Protein AF-A0A352F294-F1 (afdb_monomer_lite)

Foldseek 3Di:
DKWKWKDFQLDIDTDDDDDDPDDADAADDQPDQQFPAAKKKFFAFPVRRTPGMDGDHCPNDQKDWDADPPPVPRTDIDGRRGDIDMDMDDDDDDPRGWKMWMWHQDQDPDPDPPPDPPPPSRPDRPRPGGIDTSDMGTDDD

Radius of gyration: 18.01 Å; chains: 1; bounding box: 47×32×40 Å

Sequence (141 aa):
MRLTFSYQGDQVKLVSQEPVAMTVPPSDPLQDYKEQKGFWAELKSDQDKTLFRRVLHNPTRNDAEVFSDDPDQSISRAPAPRRKGVFVVVVPRTERGREVTLSRSTAKPDIEAAGAPRGMAAMRSLATGPATEIARFKLKK

Structure (mmCIF, N/CA/C/O backbone):
data_AF-A0A352F294-F1
#
_entry.id   AF-A0A352F294-F1
#
loop_
_atom_site.group_PDB
_atom_site.id
_atom_site.type_symbol
_atom_site.label_atom_id
_atom_site.label_alt_id
_atom_site.label_comp_id
_atom_site.label_asym_id
_atom_site.label_entity_id
_atom_site.label_seq_id
_atom_site.pdbx_PDB_ins_code
_atom_site.Cartn_x
_atom_site.Cartn_y
_atom_site.Cartn_z
_atom_site.occupancy
_atom_site.B_iso_or_equiv
_atom_site.auth_seq_id
_atom_site.auth_comp_id
_atom_site.auth_asym_id
_atom_site.auth_atom_id
_atom_site.pdbx_PDB_model_num
ATOM 1 N N . MET A 1 1 ? -8.319 -8.815 6.598 1.00 94.81 1 MET A N 1
ATOM 2 C CA . MET A 1 1 ? -8.957 -8.566 5.289 1.00 94.81 1 MET A CA 1
ATOM 3 C C . MET A 1 1 ? -7.891 -8.709 4.219 1.00 94.81 1 MET A C 1
ATOM 5 O O . MET A 1 1 ? -6.867 -8.043 4.319 1.00 94.81 1 MET A O 1
ATOM 9 N N . ARG A 1 2 ? -8.104 -9.594 3.247 1.00 96.88 2 ARG A N 1
ATOM 10 C CA . ARG A 1 2 ? -7.253 -9.775 2.070 1.00 96.88 2 ARG A CA 1
ATOM 11 C C . ARG A 1 2 ? -7.773 -8.881 0.948 1.00 96.88 2 ARG A C 1
ATOM 13 O O . ARG A 1 2 ? -8.944 -8.967 0.594 1.00 96.88 2 ARG A O 1
ATOM 20 N N . LEU A 1 3 ? -6.914 -8.019 0.423 1.00 97.69 3 LEU A N 1
ATOM 21 C CA . LEU A 1 3 ? -7.223 -7.076 -0.645 1.00 97.69 3 LEU A CA 1
ATOM 22 C C . LEU A 1 3 ? -6.421 -7.459 -1.880 1.00 97.69 3 LEU A C 1
ATOM 24 O O . LEU A 1 3 ? -5.191 -7.480 -1.824 1.00 97.69 3 LEU A O 1
ATOM 28 N N . THR A 1 4 ? -7.111 -7.754 -2.975 1.00 98.19 4 THR A N 1
ATOM 29 C CA . THR A 1 4 ? -6.470 -8.080 -4.252 1.00 98.19 4 THR A CA 1
ATOM 30 C C . THR A 1 4 ? -6.571 -6.880 -5.169 1.00 98.19 4 THR A C 1
ATOM 32 O O . THR A 1 4 ? -7.670 -6.409 -5.464 1.00 98.19 4 THR A O 1
ATOM 35 N N . PHE A 1 5 ? -5.427 -6.407 -5.645 1.00 97.94 5 PHE A N 1
ATOM 36 C CA . PHE A 1 5 ? -5.332 -5.297 -6.576 1.00 97.94 5 PHE A CA 1
ATOM 37 C C . PHE A 1 5 ? -4.885 -5.808 -7.937 1.00 97.94 5 PHE A C 1
ATOM 39 O O . PHE A 1 5 ? -3.973 -6.626 -8.014 1.00 97.94 5 PHE A O 1
ATOM 46 N N . SER A 1 6 ? -5.493 -5.299 -9.003 1.00 96.69 6 SER A N 1
ATOM 47 C CA . SER A 1 6 ? -4.968 -5.426 -10.363 1.00 96.69 6 SER A CA 1
ATOM 48 C C . SER A 1 6 ? -4.317 -4.115 -10.774 1.00 96.69 6 SER A C 1
ATOM 50 O O . SER A 1 6 ? -4.847 -3.052 -10.442 1.00 96.69 6 SER A O 1
ATOM 52 N N . TYR A 1 7 ? -3.242 -4.175 -11.550 1.00 92.69 7 TYR A N 1
ATOM 53 C CA . TYR A 1 7 ? -2.640 -2.985 -12.139 1.00 92.69 7 TYR A CA 1
ATOM 54 C C . TYR A 1 7 ? -2.383 -3.150 -13.634 1.00 92.69 7 TYR A C 1
ATOM 56 O O . TYR A 1 7 ? -2.212 -4.266 -14.127 1.00 92.69 7 TYR A O 1
ATOM 64 N N . GLN A 1 8 ? -2.349 -2.020 -14.335 1.00 89.62 8 GLN A N 1
ATOM 65 C CA . GLN A 1 8 ? -1.878 -1.892 -15.710 1.00 89.62 8 GLN A CA 1
ATOM 66 C C . GLN A 1 8 ? -1.104 -0.575 -15.829 1.00 89.62 8 GLN A C 1
ATOM 68 O O . GLN A 1 8 ? -1.697 0.504 -15.773 1.00 89.62 8 GLN A O 1
ATOM 73 N N . GLY A 1 9 ? 0.221 -0.668 -15.959 1.00 84.75 9 GLY A N 1
ATOM 74 C CA . GLY A 1 9 ? 1.102 0.490 -15.798 1.00 84.75 9 GLY A CA 1
ATOM 75 C C . GLY A 1 9 ? 0.880 1.152 -14.434 1.00 84.75 9 GLY A C 1
ATOM 76 O O . GLY A 1 9 ? 0.997 0.501 -13.397 1.00 84.75 9 GLY A O 1
ATOM 77 N N . ASP A 1 10 ? 0.501 2.430 -14.439 1.00 83.19 10 ASP A N 1
ATOM 78 C CA . ASP A 1 10 ? 0.270 3.214 -13.217 1.00 83.19 10 ASP A CA 1
ATOM 79 C C . ASP A 1 10 ? -1.171 3.160 -12.696 1.00 83.19 10 ASP A C 1
ATOM 81 O O . ASP A 1 10 ? -1.452 3.626 -11.593 1.00 83.19 10 ASP A O 1
ATOM 85 N N . GLN A 1 11 ? -2.094 2.570 -13.458 1.00 89.25 11 GLN A N 1
ATOM 86 C CA . GLN A 1 11 ? -3.475 2.421 -13.017 1.00 89.25 11 GLN A CA 1
ATOM 87 C C . GLN A 1 11 ? -3.604 1.214 -12.095 1.00 89.25 11 GLN A C 1
ATOM 89 O O . GLN A 1 11 ? -3.263 0.096 -12.485 1.00 89.25 11 GLN A O 1
ATOM 94 N N . VAL A 1 12 ? -4.160 1.424 -10.901 1.00 93.94 12 VAL A N 1
ATOM 95 C CA . VAL A 1 12 ? -4.440 0.364 -9.925 1.00 93.94 12 VAL A CA 1
ATOM 96 C C . VAL A 1 12 ? -5.935 0.312 -9.632 1.00 93.94 12 VAL A C 1
ATOM 98 O O . VAL A 1 12 ? -6.590 1.340 -9.476 1.00 93.94 12 VAL A O 1
ATOM 101 N N . LYS A 1 13 ? -6.482 -0.900 -9.534 1.00 97.06 13 LYS A N 1
ATOM 102 C CA . LYS A 1 13 ? -7.876 -1.161 -9.159 1.00 97.06 13 LYS A CA 1
ATOM 103 C C . LYS A 1 13 ? -7.926 -2.185 -8.034 1.00 97.06 13 LYS A C 1
ATOM 105 O O . LYS A 1 13 ? -7.199 -3.175 -8.077 1.00 97.06 13 LYS A O 1
ATOM 110 N N . LEU A 1 14 ? -8.812 -1.981 -7.063 1.00 98.06 14 LEU A N 1
ATOM 111 C CA . LEU A 1 14 ? -9.150 -2.983 -6.052 1.00 98.06 14 LEU A CA 1
ATOM 112 C C . LEU A 1 14 ? -10.199 -3.941 -6.628 1.00 98.06 14 LEU A C 1
ATOM 114 O O . LEU A 1 14 ? -11.334 -3.536 -6.868 1.00 98.06 14 LEU A O 1
ATOM 118 N N . VAL A 1 15 ? -9.816 -5.196 -6.861 1.00 98.12 15 VAL A N 1
ATOM 119 C CA . VAL A 1 15 ? -10.665 -6.197 -7.532 1.00 98.12 15 VAL A CA 1
ATOM 120 C C . VAL A 1 15 ? -11.299 -7.202 -6.573 1.00 98.12 15 VAL A C 1
ATOM 122 O O . VAL A 1 15 ? -12.339 -7.761 -6.900 1.00 98.12 15 VAL A O 1
ATOM 125 N N . SER A 1 16 ? -10.729 -7.408 -5.380 1.00 98.12 16 SER A N 1
ATOM 126 C CA . SER A 1 16 ? -11.342 -8.258 -4.350 1.00 98.12 16 SER A CA 1
ATOM 127 C C . SER A 1 16 ? -11.085 -7.749 -2.933 1.00 98.12 16 SER A C 1
ATOM 129 O O . SER A 1 16 ? -10.026 -7.185 -2.650 1.00 98.12 16 SER A O 1
ATOM 131 N N . GLN A 1 17 ? -12.060 -7.972 -2.047 1.00 97.94 17 GLN A N 1
ATOM 132 C CA . GLN A 1 17 ? -11.975 -7.739 -0.606 1.00 97.94 17 GLN A CA 1
A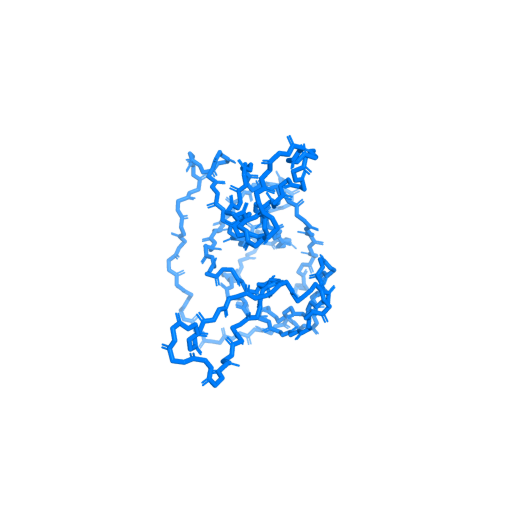TOM 133 C C . GLN A 1 17 ? -12.556 -8.948 0.123 1.00 97.94 17 GLN A C 1
ATOM 135 O O . GLN A 1 17 ? -13.759 -9.194 0.051 1.00 97.94 17 GLN A O 1
ATOM 140 N N . GLU A 1 18 ? -11.711 -9.696 0.823 1.00 96.44 18 GLU A N 1
ATOM 141 C CA . GLU A 1 18 ? -12.095 -10.979 1.405 1.00 96.44 18 GLU A CA 1
ATOM 142 C C . GLU A 1 18 ? -11.717 -11.065 2.888 1.00 96.44 18 GLU A C 1
ATOM 144 O O . GLU A 1 18 ? -10.544 -10.898 3.257 1.00 96.44 18 GLU A O 1
ATOM 149 N N . PRO A 1 19 ? -12.685 -11.328 3.782 1.00 94.38 19 PRO A N 1
ATOM 150 C CA . PRO A 1 19 ? -12.381 -11.711 5.150 1.00 94.38 19 PRO A CA 1
ATOM 151 C C . PRO A 1 19 ? -11.563 -13.004 5.146 1.00 94.38 19 PRO A C 1
ATOM 153 O O . PRO A 1 19 ? -11.902 -13.961 4.462 1.00 94.38 19 PRO A O 1
ATOM 156 N N . VAL A 1 20 ? -10.482 -13.031 5.919 1.00 93.75 20 VAL A N 1
ATOM 157 C CA . VAL A 1 20 ? -9.614 -14.203 6.063 1.00 93.75 20 VAL A CA 1
ATOM 158 C C . VAL A 1 20 ? -9.328 -14.408 7.543 1.00 93.75 20 VAL A C 1
ATOM 160 O O . VAL A 1 20 ? -9.034 -13.439 8.249 1.00 93.75 20 VAL A O 1
ATOM 163 N N . ALA A 1 21 ? -9.444 -15.649 8.013 1.00 92.81 21 ALA A N 1
ATOM 164 C CA . ALA A 1 21 ? -9.136 -16.030 9.386 1.00 92.81 21 ALA A CA 1
ATOM 165 C C . ALA A 1 21 ? -7.624 -16.247 9.521 1.00 92.81 21 ALA A C 1
ATOM 167 O O . ALA A 1 21 ? -7.120 -17.354 9.367 1.00 92.81 21 ALA A O 1
ATOM 168 N N . MET A 1 22 ? -6.890 -15.158 9.736 1.00 89.38 22 MET A N 1
ATOM 169 C CA . MET A 1 22 ? -5.446 -15.198 9.945 1.00 89.38 22 MET A CA 1
ATOM 170 C C . MET A 1 22 ? -4.987 -14.044 10.830 1.00 89.38 22 MET A C 1
ATOM 172 O O . MET A 1 22 ? -5.586 -12.964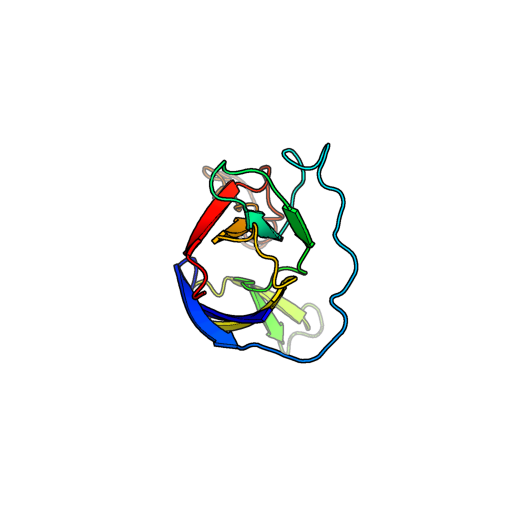 10.821 1.00 89.38 22 MET A O 1
ATOM 176 N N . THR A 1 23 ? -3.873 -14.245 11.526 1.00 88.44 23 THR A N 1
ATOM 177 C CA . THR A 1 23 ? -3.139 -13.155 12.169 1.00 88.44 23 THR A CA 1
ATOM 178 C C . THR A 1 23 ? -2.469 -12.311 11.091 1.00 88.44 23 THR A C 1
ATOM 18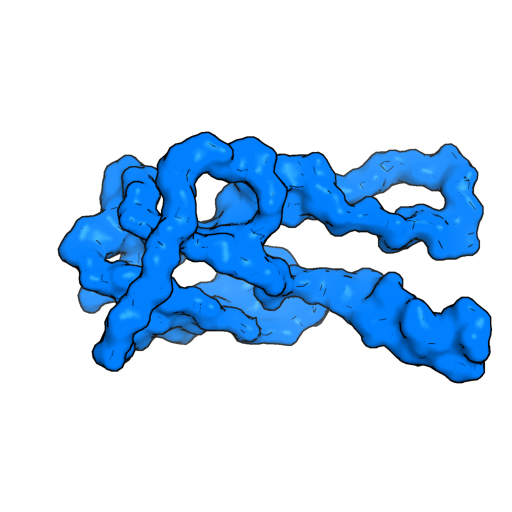0 O O . THR A 1 23 ? -1.753 -12.832 10.234 1.00 88.44 23 THR A O 1
ATOM 183 N N . VAL A 1 24 ? -2.721 -11.003 11.101 1.00 90.56 24 VAL A N 1
ATOM 184 C CA . VAL A 1 24 ? -2.055 -10.093 10.164 1.00 90.56 24 VAL A CA 1
ATOM 185 C C . VAL A 1 24 ? -0.599 -9.879 10.582 1.00 90.56 24 VAL A C 1
ATOM 187 O O . VAL A 1 24 ? -0.314 -9.867 11.781 1.00 90.56 24 VAL A O 1
ATOM 190 N N . PRO A 1 25 ? 0.329 -9.683 9.628 1.00 88.38 25 PRO A N 1
ATOM 191 C CA . PRO A 1 25 ? 1.680 -9.258 9.966 1.00 88.38 25 PRO A CA 1
ATOM 192 C C . PRO A 1 25 ? 1.670 -7.965 10.799 1.00 88.38 25 PRO A C 1
ATOM 194 O O . PRO A 1 25 ? 0.745 -7.160 10.639 1.00 88.38 25 PRO A O 1
ATOM 197 N N . PRO A 1 26 ? 2.694 -7.724 11.638 1.00 93.94 26 PRO A N 1
ATOM 198 C CA . PRO A 1 26 ? 2.849 -6.453 12.333 1.00 93.94 26 PRO A CA 1
ATOM 199 C C . PRO A 1 26 ? 2.831 -5.265 11.367 1.00 93.94 26 PRO A C 1
ATOM 201 O O . PRO A 1 26 ? 3.269 -5.374 10.216 1.00 93.94 26 PRO A O 1
ATOM 204 N N . SER A 1 27 ? 2.322 -4.134 11.854 1.00 97.56 27 SER A N 1
ATOM 205 C CA . SER A 1 27 ? 2.394 -2.869 11.126 1.00 97.56 27 SER A CA 1
ATOM 206 C C . SER A 1 27 ? 3.836 -2.385 11.056 1.00 97.56 27 SER A C 1
ATOM 208 O O . SER A 1 27 ? 4.566 -2.462 12.042 1.00 97.56 27 SER A O 1
ATOM 210 N N . ASP A 1 28 ? 4.196 -1.784 9.929 1.00 97.19 28 ASP A N 1
ATOM 211 C CA . ASP A 1 28 ? 5.360 -0.907 9.842 1.00 97.19 28 ASP A CA 1
ATOM 212 C C . ASP A 1 28 ? 5.124 0.392 10.650 1.00 97.19 28 ASP A C 1
ATOM 214 O O . ASP A 1 28 ? 3.967 0.704 10.974 1.00 97.19 28 ASP A O 1
ATOM 218 N N . PRO A 1 29 ? 6.182 1.167 10.976 1.00 96.62 29 PRO A N 1
ATOM 219 C CA . PRO A 1 29 ? 6.072 2.384 11.785 1.00 96.62 29 PRO A CA 1
ATOM 220 C C . PRO A 1 29 ? 5.048 3.390 11.250 1.00 96.62 29 PRO A C 1
ATOM 222 O O . PRO A 1 29 ? 4.943 3.607 10.048 1.00 96.62 29 PRO A O 1
ATOM 225 N N . LEU A 1 30 ? 4.306 4.057 12.132 1.00 96.75 30 LEU A N 1
ATOM 226 C CA . LEU A 1 30 ? 3.261 5.017 11.735 1.00 96.75 30 LEU A CA 1
ATOM 227 C C . LEU A 1 30 ? 3.714 6.482 11.810 1.00 96.75 30 LEU A C 1
ATOM 229 O O . LEU A 1 30 ? 2.895 7.388 11.666 1.00 96.75 30 LEU A O 1
ATOM 233 N N . GLN A 1 31 ? 5.001 6.722 12.050 1.00 93.56 31 GLN A N 1
ATOM 234 C CA . GLN A 1 31 ? 5.613 8.047 12.150 1.00 93.56 31 GLN A CA 1
ATOM 235 C C . GLN A 1 31 ? 6.924 8.071 11.352 1.00 93.56 31 GLN A C 1
ATOM 237 O O . GLN A 1 31 ? 7.453 7.015 10.998 1.00 93.56 31 GLN A O 1
ATOM 242 N N . ASP A 1 32 ? 7.384 9.273 11.003 1.00 91.75 32 ASP A N 1
ATOM 243 C CA . ASP A 1 32 ? 8.692 9.533 10.378 1.00 91.75 32 ASP A CA 1
ATOM 244 C C . ASP A 1 32 ? 8.966 8.793 9.052 1.00 91.75 32 ASP A C 1
ATOM 246 O O . ASP A 1 32 ? 10.105 8.484 8.701 1.00 91.75 32 ASP A O 1
ATOM 250 N N . TYR A 1 33 ? 7.909 8.513 8.278 1.00 91.44 33 TYR A N 1
ATOM 251 C CA . TYR A 1 33 ? 8.014 7.798 6.997 1.00 91.44 33 TYR A CA 1
ATOM 252 C C . TYR A 1 33 ? 7.561 8.582 5.768 1.00 91.44 33 TYR A C 1
ATOM 254 O O . TYR A 1 33 ? 7.702 8.086 4.655 1.00 91.44 33 TYR A O 1
ATOM 262 N N . LYS A 1 34 ? 7.013 9.788 5.936 1.00 87.75 34 LYS A N 1
ATOM 263 C CA . LYS A 1 34 ? 6.451 10.562 4.816 1.00 87.75 34 LYS A CA 1
ATOM 264 C C . LYS A 1 34 ? 7.501 10.931 3.764 1.00 87.75 34 LYS A C 1
ATOM 266 O O . LYS A 1 34 ? 7.203 10.907 2.578 1.00 87.75 34 LYS A O 1
ATOM 271 N N . GLU A 1 35 ? 8.739 11.153 4.199 1.00 90.25 35 GLU A N 1
ATOM 272 C CA . GLU A 1 35 ? 9.879 11.433 3.316 1.00 90.25 35 GLU A CA 1
ATOM 273 C C . GLU A 1 35 ? 10.549 10.160 2.768 1.00 90.25 35 GLU A C 1
ATOM 275 O O . GLU A 1 35 ? 11.508 10.230 1.997 1.00 90.25 35 GLU A O 1
ATOM 280 N N . GLN A 1 36 ? 10.075 8.970 3.162 1.00 91.38 36 GLN A N 1
ATOM 281 C CA . GLN A 1 36 ? 10.668 7.716 2.715 1.00 91.38 36 GLN A CA 1
ATOM 282 C C . GLN A 1 36 ? 10.299 7.408 1.267 1.00 91.38 36 GLN A C 1
ATOM 284 O O . GLN A 1 36 ? 9.253 7.788 0.733 1.00 91.38 36 GLN A O 1
ATOM 289 N N . LYS A 1 37 ? 11.191 6.650 0.637 1.00 91.19 37 LYS A N 1
ATOM 290 C CA . LYS A 1 37 ? 11.008 6.133 -0.710 1.00 91.19 37 LYS A CA 1
ATOM 291 C C . LYS A 1 37 ? 10.502 4.702 -0.657 1.00 91.19 37 LYS A C 1
ATOM 293 O O . LYS A 1 37 ? 10.939 3.924 0.187 1.00 91.19 37 LYS A O 1
ATOM 298 N N . GLY A 1 38 ? 9.633 4.331 -1.589 1.00 91.00 38 GLY A N 1
ATOM 299 C CA . GLY A 1 38 ? 9.204 2.945 -1.744 1.00 91.00 38 GLY A CA 1
ATOM 300 C C . GLY A 1 38 ? 7.757 2.805 -2.175 1.00 91.00 38 GLY A C 1
ATOM 301 O O . GLY A 1 38 ? 7.211 3.673 -2.849 1.00 91.00 38 GLY A O 1
ATOM 302 N N . PHE A 1 39 ? 7.161 1.677 -1.802 1.00 93.31 39 PHE A N 1
ATOM 303 C CA . PHE A 1 39 ? 5.751 1.384 -2.007 1.00 93.31 39 PHE A CA 1
ATOM 304 C C . PHE A 1 39 ? 5.161 0.904 -0.686 1.00 93.31 39 PHE A C 1
ATOM 306 O O . PHE A 1 39 ? 5.744 0.039 -0.028 1.00 93.31 39 PHE A O 1
ATOM 313 N N . TRP A 1 40 ? 3.999 1.419 -0.305 1.00 96.50 40 TRP A N 1
ATOM 314 C CA . TRP A 1 40 ? 3.279 0.915 0.859 1.00 96.50 40 TRP A CA 1
ATOM 315 C C . TRP A 1 40 ? 1.770 1.051 0.709 1.00 96.50 40 TRP A C 1
ATOM 317 O O . TRP A 1 40 ? 1.266 1.849 -0.080 1.00 96.50 40 TRP A O 1
ATOM 327 N N . ALA A 1 41 ? 1.065 0.251 1.500 1.00 97.44 41 ALA A N 1
ATOM 328 C CA . ALA A 1 41 ? -0.363 0.370 1.721 1.00 97.44 41 ALA A CA 1
ATOM 329 C C . ALA A 1 41 ? -0.630 0.869 3.144 1.00 97.44 41 ALA A C 1
ATOM 331 O O . ALA A 1 41 ? 0.056 0.457 4.083 1.00 97.44 41 ALA A O 1
ATOM 332 N N . GLU A 1 42 ? -1.646 1.707 3.320 1.00 98.19 42 GLU A N 1
ATOM 333 C CA . GLU A 1 42 ? -2.087 2.162 4.639 1.00 98.19 42 GLU A CA 1
ATOM 334 C C . GLU A 1 42 ? -3.573 1.889 4.830 1.00 98.19 42 GLU A C 1
ATOM 336 O O . GLU A 1 42 ? -4.368 2.147 3.935 1.00 98.19 42 GLU A O 1
ATOM 341 N N . LEU A 1 43 ? -3.959 1.414 6.013 1.00 98.25 43 LEU A N 1
ATOM 342 C CA . LEU A 1 43 ? -5.351 1.406 6.452 1.00 98.25 43 LEU A CA 1
ATOM 343 C C . LEU A 1 43 ? -5.649 2.735 7.144 1.00 98.25 43 LEU A C 1
ATOM 345 O O . LEU A 1 43 ? -5.029 3.048 8.164 1.00 98.25 43 LEU A O 1
ATOM 349 N N . LYS A 1 44 ? -6.619 3.482 6.627 1.00 98.19 44 LYS A N 1
ATOM 350 C CA . LYS A 1 44 ? -7.060 4.770 7.167 1.00 98.19 44 LYS A CA 1
ATOM 351 C C . LYS A 1 44 ? -8.390 4.638 7.906 1.00 98.19 44 LYS A C 1
ATOM 353 O O . LYS A 1 44 ? -9.240 3.808 7.551 1.00 98.19 44 LYS A O 1
ATOM 358 N N . SER A 1 45 ? -8.570 5.464 8.934 1.00 97.25 45 SER A N 1
ATOM 359 C CA . SER A 1 45 ? -9.888 5.737 9.510 1.00 97.25 45 SER A CA 1
ATOM 360 C C . SER A 1 45 ? -10.684 6.730 8.653 1.00 97.25 45 SER A C 1
ATOM 362 O O . SER A 1 45 ? -10.202 7.222 7.638 1.00 97.25 45 SER A O 1
ATOM 364 N N . ASP A 1 46 ? -11.908 7.034 9.076 1.00 94.25 46 ASP A N 1
ATOM 365 C CA . ASP A 1 46 ? -12.745 8.117 8.533 1.00 94.25 46 ASP A CA 1
ATOM 366 C C . ASP A 1 46 ? -12.137 9.520 8.701 1.00 94.25 46 ASP A C 1
ATOM 368 O O . ASP A 1 46 ? -12.428 10.413 7.915 1.00 94.25 46 ASP A O 1
ATOM 372 N N . GLN A 1 47 ? -11.275 9.704 9.697 1.00 95.50 47 GLN A N 1
ATOM 373 C CA . GLN A 1 47 ? -10.539 10.945 9.970 1.00 95.50 47 GLN A CA 1
ATOM 374 C C . GLN A 1 47 ? -9.160 10.996 9.280 1.00 95.50 47 GLN A C 1
ATOM 376 O O . GLN A 1 47 ? -8.282 11.733 9.719 1.00 95.50 47 GLN A O 1
ATOM 381 N N . ASP A 1 48 ? -8.927 10.153 8.269 1.00 94.94 48 ASP A N 1
ATOM 382 C CA . ASP A 1 48 ? -7.645 9.995 7.556 1.00 94.94 48 ASP A CA 1
ATOM 383 C C . ASP A 1 48 ? -6.440 9.624 8.454 1.00 94.94 48 ASP A C 1
ATOM 385 O O . ASP A 1 48 ? -5.272 9.721 8.071 1.00 94.94 48 ASP A O 1
ATOM 389 N N . LYS A 1 49 ? -6.702 9.115 9.665 1.00 96.62 49 LYS A N 1
ATOM 390 C CA . LYS A 1 49 ? -5.658 8.619 10.566 1.00 96.62 49 LYS A CA 1
ATOM 391 C C . LYS A 1 49 ? -5.161 7.256 10.089 1.00 96.62 49 LYS A C 1
ATOM 393 O O . LYS A 1 49 ? -5.955 6.325 9.954 1.00 96.62 49 LYS A O 1
ATOM 398 N N . THR A 1 50 ? -3.847 7.100 9.917 1.00 97.69 50 THR A N 1
ATOM 399 C CA . THR A 1 50 ? -3.240 5.787 9.646 1.00 97.69 50 THR A CA 1
ATOM 400 C C . THR A 1 50 ? -3.367 4.879 10.871 1.00 97.69 50 THR A C 1
ATOM 402 O O . THR A 1 50 ? -2.874 5.193 11.953 1.00 97.69 50 THR A O 1
ATOM 405 N N . LEU A 1 51 ? -4.041 3.743 10.695 1.00 97.31 51 LEU A N 1
ATOM 406 C CA . LEU A 1 51 ? -4.232 2.701 11.709 1.00 97.31 51 LEU A CA 1
ATOM 407 C C . LEU A 1 51 ? -3.261 1.529 11.531 1.00 97.31 51 LEU A C 1
ATOM 409 O O . LEU A 1 51 ? -2.992 0.803 12.483 1.00 97.31 51 LEU A O 1
ATOM 413 N N . PHE A 1 52 ? -2.787 1.317 10.304 1.00 97.75 52 PHE A N 1
ATOM 414 C CA . PHE A 1 52 ? -1.869 0.247 9.929 1.00 97.75 52 PHE A CA 1
ATOM 415 C C . PHE A 1 52 ? -1.123 0.650 8.658 1.00 97.75 52 PHE A C 1
ATOM 417 O O . PHE A 1 52 ? -1.720 1.264 7.772 1.00 97.75 52 PHE A O 1
ATOM 424 N N . ARG A 1 53 ? 0.148 0.269 8.549 1.00 97.81 53 ARG A N 1
ATOM 425 C CA . ARG A 1 53 ? 0.989 0.475 7.368 1.00 97.81 53 ARG A CA 1
ATOM 426 C C . ARG A 1 53 ? 1.691 -0.828 7.011 1.00 97.81 53 ARG A C 1
ATOM 428 O O . ARG A 1 53 ? 2.161 -1.540 7.896 1.00 97.81 53 ARG A O 1
ATOM 435 N N . ARG A 1 54 ? 1.784 -1.110 5.711 1.00 97.00 54 ARG A N 1
ATOM 436 C CA . ARG A 1 54 ? 2.548 -2.233 5.167 1.00 97.00 54 ARG A CA 1
ATOM 437 C C . ARG A 1 54 ? 3.419 -1.793 4.001 1.00 97.00 54 ARG A C 1
ATOM 439 O O . ARG A 1 54 ? 2.894 -1.437 2.948 1.00 97.00 54 ARG A O 1
ATOM 446 N N . VAL A 1 55 ? 4.733 -1.861 4.168 1.00 96.38 55 VAL A N 1
ATOM 447 C CA . VAL A 1 55 ? 5.723 -1.692 3.102 1.00 96.38 55 VAL A CA 1
ATOM 448 C C . VAL A 1 55 ? 5.706 -2.923 2.194 1.00 96.38 55 VAL A C 1
ATOM 450 O O . VAL A 1 55 ? 5.578 -4.060 2.651 1.00 96.38 55 VAL A O 1
ATOM 453 N N . LEU A 1 56 ? 5.790 -2.692 0.884 1.00 92.94 56 LEU A N 1
ATOM 454 C CA . LEU A 1 56 ? 5.739 -3.725 -0.148 1.00 92.94 56 LEU A CA 1
ATOM 455 C C . LEU A 1 56 ? 6.949 -3.588 -1.075 1.00 92.94 56 LEU A C 1
ATOM 457 O O . LEU A 1 56 ? 7.331 -2.486 -1.474 1.00 92.94 56 LEU A O 1
ATOM 461 N N . HIS A 1 57 ? 7.526 -4.719 -1.472 1.00 84.81 57 HIS A N 1
ATOM 462 C CA . HIS A 1 57 ? 8.658 -4.757 -2.397 1.00 84.81 57 HIS A CA 1
ATOM 463 C C . HIS A 1 57 ? 8.188 -4.541 -3.847 1.00 84.81 57 HIS A C 1
ATOM 465 O O . HIS A 1 57 ? 8.044 -5.489 -4.609 1.00 84.81 57 HIS A O 1
ATOM 471 N N . ASN A 1 58 ? 7.915 -3.277 -4.196 1.00 75.62 58 ASN A N 1
ATOM 472 C CA . ASN A 1 58 ? 7.564 -2.764 -5.531 1.00 75.62 58 ASN A CA 1
ATOM 473 C C . ASN A 1 58 ? 6.651 -3.687 -6.380 1.00 75.62 58 ASN A C 1
ATOM 475 O O . ASN A 1 58 ? 7.087 -4.230 -7.399 1.00 75.62 58 ASN A O 1
ATOM 479 N N . PRO A 1 59 ? 5.371 -3.852 -5.998 1.00 80.94 59 PRO A N 1
ATOM 480 C CA . PRO A 1 59 ? 4.459 -4.802 -6.641 1.00 80.94 59 PRO A CA 1
ATOM 481 C C . PRO A 1 59 ? 4.055 -4.426 -8.080 1.00 80.94 59 PRO A C 1
ATOM 483 O O . PRO A 1 59 ? 3.531 -5.266 -8.808 1.00 80.94 59 PRO A O 1
ATOM 486 N N . THR A 1 60 ? 4.297 -3.181 -8.501 1.00 80.50 60 THR A N 1
ATOM 487 C CA . THR A 1 60 ? 3.941 -2.643 -9.826 1.00 80.50 60 THR A CA 1
ATOM 488 C C . THR A 1 60 ? 5.195 -2.291 -10.634 1.00 80.50 60 THR A C 1
ATOM 490 O O . THR A 1 60 ? 5.307 -1.188 -11.169 1.00 80.50 60 THR A O 1
ATOM 493 N N . ARG A 1 61 ? 6.212 -3.159 -10.624 1.00 74.56 61 ARG A N 1
ATOM 494 C CA . ARG A 1 61 ? 7.497 -2.872 -11.276 1.00 74.56 61 ARG A CA 1
ATOM 495 C C . ARG A 1 61 ? 7.320 -2.706 -12.792 1.00 74.56 61 ARG A C 1
ATOM 497 O O . ARG A 1 61 ? 6.837 -3.612 -13.468 1.00 74.56 61 ARG A O 1
ATOM 504 N N . ASN A 1 62 ? 7.787 -1.573 -13.313 1.00 72.56 62 ASN A N 1
ATOM 505 C CA . ASN A 1 62 ? 7.683 -1.185 -14.726 1.00 72.56 62 ASN A CA 1
ATOM 506 C C . ASN A 1 62 ? 8.965 -1.489 -15.532 1.00 72.56 62 ASN A C 1
ATOM 508 O O . ASN A 1 62 ? 9.185 -0.885 -16.578 1.00 72.56 62 ASN A O 1
ATOM 512 N N . ASP A 1 63 ? 9.816 -2.403 -15.055 1.00 75.62 63 ASP A N 1
ATOM 513 C CA . ASP A 1 63 ? 11.005 -2.906 -15.757 1.00 75.62 63 ASP A CA 1
ATOM 514 C C . ASP A 1 63 ? 10.900 -4.421 -15.980 1.00 75.62 63 ASP A C 1
ATOM 516 O O . ASP A 1 63 ? 10.197 -5.112 -15.241 1.00 75.62 63 ASP A O 1
ATOM 520 N N . ALA A 1 64 ? 11.563 -4.925 -17.018 1.00 78.12 64 ALA A N 1
ATOM 521 C CA . ALA A 1 64 ? 11.702 -6.337 -17.335 1.00 78.12 64 ALA A CA 1
ATOM 522 C C . ALA A 1 64 ? 13.169 -6.739 -17.331 1.00 78.12 64 ALA A C 1
ATOM 524 O O . ALA A 1 64 ? 13.993 -6.015 -17.875 1.00 78.12 64 ALA A O 1
ATOM 525 N N . GLU A 1 65 ? 13.476 -7.895 -16.752 1.00 81.50 65 GLU A N 1
ATOM 526 C CA . GLU A 1 65 ? 14.765 -8.543 -16.964 1.00 81.50 65 GLU A CA 1
ATOM 527 C C . GLU A 1 65 ? 14.767 -9.156 -18.366 1.00 81.50 65 GLU A C 1
ATOM 529 O O . GLU A 1 65 ? 13.818 -9.848 -18.740 1.00 81.50 65 GLU A O 1
ATOM 534 N N . VAL A 1 66 ? 15.779 -8.815 -19.152 1.00 84.12 66 VAL A N 1
ATOM 535 C CA . VAL A 1 66 ? 15.957 -9.240 -20.537 1.00 84.12 66 VAL A CA 1
ATOM 536 C C . VAL A 1 66 ? 17.268 -9.998 -20.602 1.00 84.12 66 VAL A C 1
ATOM 538 O O . VAL A 1 66 ? 18.315 -9.466 -20.235 1.00 84.12 66 VAL A O 1
ATOM 541 N N . PHE A 1 67 ? 17.182 -11.238 -21.058 1.00 85.50 67 PHE A N 1
ATOM 542 C CA . PHE A 1 67 ? 18.334 -12.092 -21.288 1.00 85.50 67 PHE A CA 1
ATOM 543 C C . PHE A 1 67 ? 18.810 -11.899 -22.722 1.00 85.50 67 PHE A C 1
ATOM 545 O O . PHE A 1 67 ? 17.983 -11.750 -23.627 1.00 85.50 67 PHE A O 1
ATOM 552 N N . SER A 1 68 ? 20.123 -11.874 -22.914 1.00 83.62 68 SER A N 1
ATOM 553 C CA . SER A 1 68 ? 20.729 -11.812 -24.240 1.00 83.62 68 SER A CA 1
ATOM 554 C C . SER A 1 68 ? 21.734 -12.945 -24.419 1.00 83.62 68 SER A C 1
ATOM 556 O O . SER A 1 68 ? 22.268 -13.468 -23.440 1.00 83.62 68 SER A O 1
ATOM 558 N N . ASP A 1 69 ? 21.988 -13.302 -25.675 1.00 85.19 69 ASP A N 1
ATOM 559 C CA . ASP A 1 69 ? 23.006 -14.290 -26.042 1.00 85.19 69 ASP A CA 1
ATOM 560 C C . ASP A 1 69 ? 24.422 -13.680 -26.082 1.00 85.19 69 ASP A C 1
ATOM 562 O O . ASP A 1 69 ? 25.391 -14.387 -26.357 1.00 85.19 69 ASP A O 1
ATOM 566 N N . ASP A 1 70 ? 24.556 -12.373 -25.817 1.00 86.81 70 ASP A N 1
ATOM 567 C CA . ASP A 1 70 ? 25.848 -11.703 -25.689 1.00 86.81 70 ASP A CA 1
ATOM 568 C C . ASP A 1 70 ? 26.498 -12.112 -24.352 1.00 86.81 70 ASP A C 1
ATOM 570 O O . ASP A 1 70 ? 25.952 -11.796 -23.286 1.00 86.81 70 ASP A O 1
ATOM 574 N N . PRO A 1 71 ? 27.656 -12.803 -24.364 1.00 79.88 71 PRO A N 1
ATOM 575 C CA . PRO A 1 71 ? 28.327 -13.231 -23.140 1.00 79.88 71 PRO A CA 1
ATOM 576 C C . PRO A 1 71 ? 28.745 -12.056 -22.242 1.00 79.88 71 PRO A C 1
ATOM 578 O O . PRO A 1 71 ? 28.804 -12.231 -21.023 1.00 79.88 71 PRO A O 1
ATOM 581 N N . ASP A 1 72 ? 28.955 -10.861 -22.805 1.00 84.19 72 ASP A N 1
ATOM 582 C CA . ASP A 1 72 ? 29.320 -9.655 -22.057 1.00 84.19 72 ASP A CA 1
ATOM 583 C C . ASP A 1 72 ? 28.089 -8.893 -21.518 1.00 84.19 72 ASP A C 1
ATOM 585 O O . ASP A 1 72 ? 28.220 -8.033 -20.642 1.00 84.19 72 ASP A O 1
ATOM 589 N N . GLN A 1 73 ? 26.874 -9.214 -21.991 1.00 76.31 73 GLN A N 1
ATOM 590 C CA . GLN A 1 73 ? 25.606 -8.602 -21.556 1.00 76.31 73 GLN A CA 1
ATOM 591 C C . GLN A 1 73 ? 24.478 -9.629 -21.373 1.00 76.31 73 GLN A C 1
ATOM 593 O O . GLN A 1 73 ? 23.328 -9.404 -21.763 1.00 76.31 73 GLN A O 1
ATOM 598 N N . SER A 1 74 ? 24.785 -10.752 -20.729 1.00 80.19 74 SER A N 1
ATOM 599 C CA . SER A 1 74 ? 23.847 -11.875 -20.570 1.00 80.19 74 SER A CA 1
ATOM 600 C C . SER A 1 74 ? 22.519 -11.512 -19.884 1.00 80.19 74 SER A C 1
ATOM 602 O O . SER A 1 74 ? 21.492 -12.126 -20.174 1.00 80.19 74 SER A O 1
ATOM 604 N N . ILE A 1 75 ? 22.506 -10.499 -19.002 1.00 85.25 75 ILE A N 1
ATOM 605 C CA . ILE A 1 75 ? 21.308 -10.028 -18.289 1.00 85.25 75 ILE A CA 1
ATOM 606 C C . ILE A 1 75 ? 21.272 -8.497 -18.255 1.00 85.25 75 ILE A C 1
ATOM 608 O O . ILE A 1 75 ? 22.194 -7.845 -17.768 1.00 85.25 75 ILE A O 1
ATOM 612 N N . SER A 1 76 ? 20.159 -7.910 -18.694 1.00 83.19 76 SER A N 1
ATOM 613 C CA . SER A 1 76 ? 19.891 -6.470 -18.606 1.00 83.19 76 SER A CA 1
ATOM 614 C C . SER A 1 76 ? 18.474 -6.186 -18.094 1.00 83.19 76 SER A C 1
ATOM 616 O O . SER A 1 76 ? 17.643 -7.086 -17.978 1.00 83.19 76 SER A O 1
ATOM 618 N N . ARG A 1 77 ? 18.173 -4.924 -17.753 1.00 77.69 77 ARG A N 1
ATOM 619 C CA . ARG A 1 77 ? 16.799 -4.474 -17.469 1.00 77.69 77 ARG A CA 1
ATOM 620 C C . ARG A 1 77 ? 16.332 -3.477 -18.521 1.00 77.69 77 ARG A C 1
ATOM 622 O O . ARG A 1 77 ? 17.000 -2.474 -18.746 1.00 77.69 77 ARG A O 1
ATOM 629 N N . ALA A 1 78 ? 15.157 -3.719 -19.096 1.00 77.81 78 ALA A N 1
ATOM 630 C CA . ALA A 1 78 ? 14.515 -2.842 -20.071 1.00 77.81 78 ALA A CA 1
ATOM 631 C C . ALA A 1 78 ? 13.189 -2.270 -19.530 1.00 77.81 78 ALA A C 1
ATOM 633 O O . ALA A 1 78 ? 12.470 -2.969 -18.808 1.00 77.81 78 ALA A O 1
ATOM 634 N N . PRO A 1 79 ? 12.815 -1.023 -19.874 1.00 74.00 79 PRO A N 1
ATOM 635 C CA . PRO A 1 79 ? 11.501 -0.476 -19.545 1.00 74.00 79 PRO A CA 1
ATOM 636 C C . PRO A 1 79 ? 10.354 -1.335 -20.097 1.00 74.00 79 PRO A C 1
ATOM 638 O O . PRO A 1 79 ? 10.336 -1.707 -21.267 1.00 74.00 79 PRO A O 1
ATOM 641 N N . ALA A 1 80 ? 9.356 -1.607 -19.259 1.00 74.44 80 ALA A N 1
ATOM 642 C CA . ALA A 1 80 ? 8.164 -2.381 -19.597 1.00 74.44 80 ALA A CA 1
ATOM 643 C C . ALA A 1 80 ? 6.889 -1.701 -19.044 1.00 74.44 80 ALA A C 1
ATOM 645 O O . ALA A 1 80 ? 6.209 -2.247 -18.171 1.00 74.44 80 ALA A O 1
ATOM 646 N N . PRO A 1 81 ? 6.529 -0.502 -19.545 1.00 63.28 81 PRO A N 1
ATOM 647 C 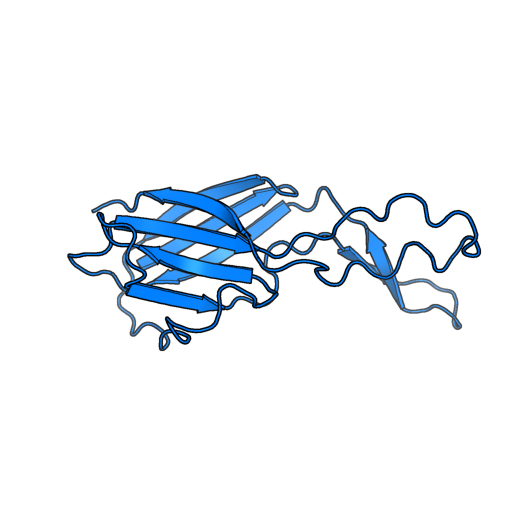CA . PRO A 1 81 ? 5.519 0.376 -18.935 1.00 63.28 81 PRO A CA 1
ATOM 648 C C . PRO A 1 81 ? 4.074 -0.141 -19.022 1.00 63.28 81 PRO A C 1
ATOM 650 O O . PRO A 1 81 ? 3.194 0.364 -18.334 1.00 63.28 81 PRO A O 1
ATOM 653 N N . ARG A 1 82 ? 3.799 -1.149 -19.861 1.00 71.25 82 ARG A N 1
ATOM 654 C CA . ARG A 1 82 ? 2.461 -1.750 -20.026 1.00 71.25 82 ARG A CA 1
ATOM 655 C C . ARG A 1 82 ? 2.305 -3.080 -19.294 1.00 71.25 82 ARG A C 1
ATOM 657 O O . ARG A 1 82 ? 1.433 -3.878 -19.641 1.00 71.25 82 ARG A O 1
ATOM 664 N N . ARG A 1 83 ? 3.148 -3.338 -18.291 1.00 80.12 83 ARG A N 1
ATOM 665 C CA . ARG A 1 83 ? 2.993 -4.516 -17.441 1.00 80.12 83 ARG A CA 1
ATOM 666 C C . ARG A 1 83 ? 1.643 -4.480 -16.740 1.00 80.12 83 ARG A C 1
ATOM 668 O O . ARG A 1 83 ? 1.176 -3.438 -16.281 1.00 80.12 83 ARG A O 1
ATOM 675 N N . LYS A 1 84 ? 1.024 -5.652 -16.706 1.00 89.06 84 LYS A N 1
ATOM 676 C CA . LYS A 1 84 ? -0.216 -5.915 -15.995 1.00 89.06 84 LYS A CA 1
ATOM 677 C C . LYS A 1 84 ? 0.019 -7.054 -15.026 1.00 89.06 84 LYS A C 1
ATOM 679 O O . LYS A 1 84 ? 0.783 -7.972 -15.324 1.00 89.06 84 LYS A O 1
ATOM 684 N N . GLY A 1 85 ? -0.651 -7.007 -13.892 1.00 91.19 85 GLY A N 1
ATOM 685 C CA . GLY A 1 85 ? -0.513 -8.041 -12.885 1.00 91.19 85 GLY A CA 1
ATOM 686 C C . GLY A 1 85 ? -1.477 -7.842 -11.738 1.00 91.19 85 GLY A C 1
ATOM 687 O O . GLY A 1 85 ? -2.315 -6.936 -11.749 1.00 91.19 85 GLY A O 1
ATOM 688 N N . VAL A 1 86 ? -1.336 -8.708 -10.743 1.00 95.44 86 VAL A N 1
ATOM 689 C CA . VAL A 1 86 ? -2.069 -8.620 -9.488 1.00 95.44 86 VAL A CA 1
ATOM 690 C C . VAL A 1 86 ? -1.106 -8.673 -8.317 1.00 95.44 86 VAL A C 1
ATOM 692 O O . VAL A 1 86 ? -0.061 -9.316 -8.389 1.00 95.44 86 VAL A O 1
ATOM 695 N N . PHE A 1 87 ? -1.467 -8.006 -7.231 1.00 96.06 87 PHE A N 1
ATOM 696 C CA . PHE A 1 87 ? -0.786 -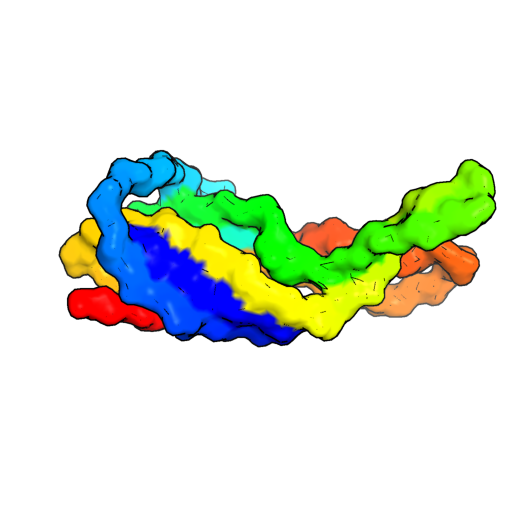8.143 -5.952 1.00 96.06 87 PHE A CA 1
ATOM 697 C C . PHE A 1 87 ? -1.802 -8.133 -4.816 1.00 96.06 87 PHE A C 1
ATOM 699 O O . PHE A 1 87 ? -2.938 -7.678 -4.970 1.00 96.06 87 PHE A O 1
ATOM 706 N N . VAL A 1 88 ? -1.386 -8.664 -3.670 1.00 96.00 88 VAL A N 1
ATOM 707 C CA . VAL A 1 88 ? -2.245 -8.837 -2.502 1.00 96.00 88 VAL A CA 1
ATOM 708 C C . VAL A 1 88 ? -1.678 -8.064 -1.324 1.00 96.00 88 VAL A C 1
ATOM 710 O O . VAL A 1 88 ? -0.476 -8.096 -1.066 1.00 96.00 88 VAL A O 1
ATOM 713 N N . VAL A 1 89 ? -2.564 -7.407 -0.581 1.00 95.94 89 VAL A N 1
ATOM 714 C CA . VAL A 1 89 ? -2.253 -6.799 0.712 1.00 95.94 89 VAL A CA 1
ATOM 715 C C . VAL A 1 89 ? -3.207 -7.360 1.752 1.00 95.94 89 VAL A C 1
ATOM 717 O O . VAL A 1 89 ? -4.416 -7.413 1.538 1.00 95.94 89 VAL A O 1
ATOM 720 N N . VAL A 1 90 ? -2.671 -7.769 2.898 1.00 95.88 90 VAL A N 1
ATOM 721 C CA . VAL A 1 90 ? -3.482 -8.153 4.053 1.00 95.88 90 VAL A CA 1
ATOM 722 C C . VAL A 1 90 ? -3.445 -7.014 5.065 1.00 95.88 90 VAL A C 1
ATOM 724 O O . VAL A 1 90 ? -2.371 -6.610 5.503 1.00 95.88 90 VAL A O 1
ATOM 727 N N . VAL A 1 91 ? -4.621 -6.507 5.432 1.00 96.12 91 VAL A N 1
ATOM 728 C CA . VAL A 1 91 ? -4.797 -5.460 6.451 1.00 96.12 91 VAL A CA 1
ATOM 729 C C . VAL A 1 91 ? -5.697 -5.963 7.583 1.00 96.12 91 VAL A C 1
ATOM 731 O O . VAL A 1 91 ? -6.568 -6.814 7.341 1.00 96.12 91 VAL A O 1
ATOM 734 N N . PRO A 1 92 ? -5.536 -5.468 8.822 1.00 95.88 92 PRO A N 1
ATOM 735 C CA . PRO A 1 92 ? -6.439 -5.820 9.911 1.00 95.88 92 PRO A CA 1
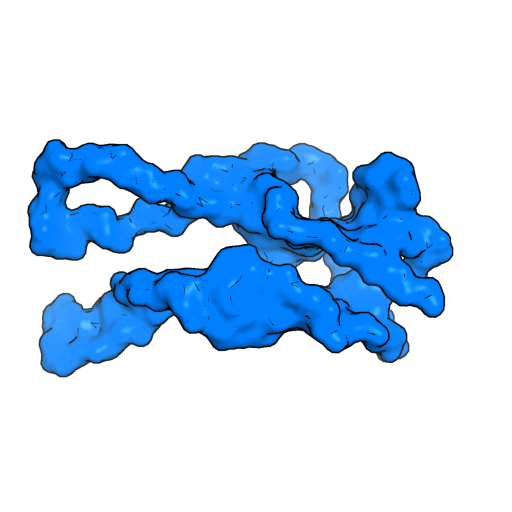ATOM 736 C C . PRO A 1 92 ? -7.866 -5.353 9.597 1.00 95.88 92 PRO A C 1
ATOM 738 O O . PRO A 1 92 ? -8.080 -4.241 9.115 1.00 95.88 92 PRO A O 1
ATOM 741 N N . ARG A 1 93 ? -8.863 -6.203 9.875 1.00 92.62 93 ARG A N 1
ATOM 742 C CA . ARG A 1 93 ? -10.273 -5.788 9.847 1.00 92.62 93 ARG A CA 1
ATOM 743 C C . ARG A 1 93 ? -10.593 -5.211 11.220 1.00 92.62 93 ARG A C 1
ATOM 745 O O . ARG A 1 93 ? -10.604 -5.948 12.197 1.00 92.62 93 ARG A O 1
ATOM 752 N N . THR A 1 94 ? -10.802 -3.904 11.292 1.00 92.31 94 THR A N 1
ATOM 753 C CA . THR A 1 94 ? -11.108 -3.200 12.544 1.00 92.31 94 THR A CA 1
ATOM 754 C C . THR A 1 94 ? -12.379 -2.383 12.378 1.00 92.31 94 THR A C 1
ATOM 756 O O . THR A 1 94 ? -12.721 -1.982 11.266 1.00 92.31 94 THR A O 1
ATOM 759 N N . GLU A 1 95 ? -13.056 -2.074 13.481 1.00 93.56 95 GLU A N 1
ATOM 760 C CA . GLU A 1 95 ? -14.259 -1.234 13.452 1.00 93.56 95 GLU A CA 1
ATOM 761 C C . GLU A 1 95 ? -13.986 0.190 12.958 1.00 93.56 95 GLU A C 1
ATOM 763 O O . GLU A 1 95 ? -14.887 0.840 12.426 1.00 93.56 95 GLU A O 1
ATOM 768 N N . ARG A 1 96 ? -12.743 0.667 13.103 1.00 95.69 96 ARG A N 1
ATOM 769 C CA . ARG A 1 96 ? -12.305 2.011 12.698 1.00 95.69 96 ARG A CA 1
ATOM 770 C C . ARG A 1 96 ? -11.765 2.075 11.270 1.00 95.69 96 ARG A C 1
ATOM 772 O O . ARG A 1 96 ? -11.717 3.163 10.712 1.00 95.69 96 ARG A O 1
ATOM 779 N N . GLY A 1 97 ? -11.372 0.950 10.672 1.00 96.44 97 GLY A N 1
ATOM 780 C CA . GLY A 1 97 ? -10.858 0.905 9.301 1.00 96.44 97 GLY A CA 1
ATOM 781 C C . GLY A 1 97 ? -11.940 1.256 8.281 1.00 96.44 97 GLY A C 1
ATOM 782 O O . GLY A 1 97 ? -13.058 0.733 8.344 1.00 96.44 97 GLY A O 1
ATOM 783 N N . ARG A 1 98 ? -11.626 2.163 7.353 1.00 97.25 98 ARG A N 1
ATOM 784 C CA . ARG A 1 98 ? -12.569 2.640 6.328 1.00 97.25 98 ARG A CA 1
ATOM 785 C C . ARG A 1 98 ? -12.002 2.569 4.928 1.00 97.25 98 ARG A C 1
ATOM 787 O O . ARG A 1 98 ? -12.721 2.184 4.011 1.00 97.25 98 ARG A O 1
ATOM 794 N N . GLU A 1 99 ? -10.736 2.918 4.767 1.00 97.88 99 GLU A N 1
ATOM 795 C CA . GLU A 1 99 ? -10.125 3.062 3.451 1.00 97.88 99 GLU A CA 1
ATOM 796 C C . GLU A 1 99 ? -8.727 2.466 3.438 1.00 97.88 99 GLU A C 1
ATOM 798 O O . GLU A 1 99 ? -8.063 2.398 4.474 1.00 97.88 99 GLU A O 1
ATOM 803 N N . VAL A 1 100 ? -8.280 2.042 2.259 1.00 98.12 100 VAL A N 1
ATOM 804 C CA . VAL A 1 100 ? -6.881 1.709 2.016 1.00 98.12 100 VAL A CA 1
ATOM 805 C C . VAL A 1 100 ? -6.301 2.639 0.972 1.00 98.12 100 VAL A C 1
ATOM 807 O O . VAL A 1 100 ? -6.857 2.771 -0.120 1.00 98.12 100 VAL A O 1
ATOM 810 N N . THR A 1 101 ? -5.177 3.258 1.314 1.00 98.19 101 THR A N 1
ATOM 811 C CA . THR A 1 101 ? -4.373 4.059 0.392 1.00 98.19 101 THR A CA 1
ATOM 812 C C . THR A 1 101 ? -3.180 3.251 -0.081 1.00 98.19 101 THR A C 1
ATOM 814 O O . THR A 1 101 ? -2.655 2.401 0.642 1.00 98.19 101 THR A O 1
ATOM 817 N N . LEU A 1 102 ? -2.763 3.506 -1.314 1.00 97.00 102 LEU A N 1
ATOM 818 C CA . LEU A 1 102 ? -1.512 3.024 -1.872 1.00 97.00 102 LEU A CA 1
ATOM 819 C C . LEU A 1 102 ? -0.642 4.235 -2.164 1.00 97.00 102 LEU A C 1
ATOM 821 O O . LEU A 1 102 ? -1.098 5.165 -2.831 1.00 97.00 102 LEU A O 1
ATOM 825 N N . SER A 1 103 ? 0.607 4.187 -1.721 1.00 94.94 103 SER A N 1
ATOM 826 C CA . SER A 1 103 ? 1.596 5.218 -2.013 1.00 94.94 103 SER A CA 1
ATOM 827 C C . SER A 1 103 ? 2.811 4.606 -2.679 1.00 94.94 103 SER A C 1
ATOM 829 O O . SER A 1 103 ? 3.215 3.486 -2.356 1.00 94.94 103 SER A O 1
ATOM 831 N N . ARG A 1 104 ? 3.399 5.345 -3.619 1.00 91.44 104 ARG A N 1
ATOM 832 C CA . ARG A 1 104 ? 4.574 4.906 -4.370 1.00 91.44 104 ARG A CA 1
ATOM 833 C C . ARG A 1 104 ? 5.478 6.087 -4.692 1.00 91.44 104 ARG A C 1
ATOM 835 O O . ARG A 1 104 ? 5.000 7.148 -5.077 1.00 91.44 104 ARG A O 1
ATOM 842 N N . SER A 1 105 ? 6.785 5.887 -4.590 1.00 88.44 105 SER A N 1
ATOM 843 C CA . SER A 1 105 ? 7.761 6.822 -5.143 1.00 88.44 105 SER A CA 1
ATOM 844 C C . SER A 1 105 ? 7.755 6.756 -6.657 1.00 88.44 105 SER A C 1
ATOM 846 O O . SER A 1 105 ? 7.965 5.691 -7.242 1.00 88.44 105 SER A O 1
ATOM 848 N N . THR A 1 106 ? 7.549 7.896 -7.299 1.00 74.69 106 THR A N 1
ATOM 849 C CA . THR A 1 106 ? 7.676 7.994 -8.745 1.00 74.69 106 THR A CA 1
ATOM 850 C C . THR A 1 106 ? 9.129 8.227 -9.142 1.00 74.69 106 THR A C 1
ATOM 852 O O . THR A 1 106 ? 9.922 8.896 -8.473 1.00 74.69 106 THR A O 1
ATOM 855 N N . ALA A 1 107 ? 9.477 7.619 -10.264 1.00 62.00 107 ALA A N 1
ATOM 856 C CA . ALA A 1 107 ? 10.548 8.073 -11.118 1.00 62.00 107 ALA A CA 1
ATOM 857 C C . ALA A 1 107 ? 10.179 9.469 -11.638 1.00 62.00 107 ALA A C 1
ATOM 859 O O . ALA A 1 107 ? 9.177 9.588 -12.345 1.00 62.00 107 ALA A O 1
ATOM 860 N N . LYS A 1 108 ? 10.938 10.527 -11.324 1.00 47.25 108 LYS A N 1
ATOM 861 C CA . LYS A 1 108 ? 10.903 11.697 -12.213 1.00 47.25 108 LYS A CA 1
ATOM 862 C C . LYS A 1 108 ? 11.417 11.220 -13.579 1.00 47.25 108 LYS A C 1
ATOM 864 O O . LYS A 1 108 ? 12.473 10.586 -13.598 1.00 47.25 108 LYS A O 1
ATOM 869 N N . PRO A 1 109 ? 10.698 11.455 -14.691 1.00 39.75 109 PRO A N 1
ATOM 870 C CA . PRO A 1 109 ? 11.334 11.373 -15.994 1.00 39.75 109 PRO A CA 1
ATOM 871 C C . PRO A 1 109 ? 12.439 12.429 -15.980 1.00 39.75 109 PRO A C 1
ATOM 873 O O . PRO A 1 109 ? 12.164 13.591 -15.671 1.00 39.75 109 PRO A O 1
ATOM 876 N N . ASP A 1 110 ? 13.686 12.020 -16.194 1.00 39.56 110 ASP A N 1
ATOM 877 C CA . ASP A 1 110 ? 14.783 12.974 -16.281 1.00 39.56 110 ASP A CA 1
ATOM 878 C C . ASP A 1 110 ? 14.434 13.996 -17.369 1.00 39.56 110 ASP A C 1
ATOM 880 O O . ASP A 1 110 ? 14.131 13.633 -18.508 1.00 39.56 110 ASP A O 1
ATOM 884 N N . ILE A 1 111 ? 14.425 15.279 -16.998 1.00 39.38 111 ILE A N 1
ATOM 885 C CA . ILE A 1 111 ? 14.526 16.362 -17.972 1.00 39.38 111 ILE A CA 1
ATOM 886 C C . ILE A 1 111 ? 15.855 16.113 -18.676 1.00 39.38 111 ILE A C 1
ATOM 888 O O . ILE A 1 111 ? 16.893 16.168 -18.025 1.00 39.38 111 ILE A O 1
ATOM 892 N N . GLU A 1 112 ? 15.768 15.735 -19.950 1.00 37.16 112 GLU A N 1
ATOM 893 C CA . GLU A 1 112 ? 16.845 15.604 -20.930 1.00 37.16 112 GLU A CA 1
ATOM 894 C C . GLU A 1 112 ? 18.255 15.501 -20.331 1.00 37.16 112 GLU A C 1
ATOM 896 O O . GLU A 1 112 ? 18.936 16.501 -20.107 1.00 37.16 112 GLU A O 1
ATOM 901 N N . ALA A 1 113 ? 18.749 14.272 -20.158 1.00 39.78 113 ALA A N 1
ATOM 902 C CA . ALA A 1 113 ? 20.185 14.029 -20.094 1.00 39.78 113 ALA A CA 1
ATOM 903 C C . ALA A 1 113 ? 20.801 14.311 -21.481 1.00 39.78 113 ALA A C 1
ATOM 905 O O . ALA A 1 113 ? 21.196 13.399 -22.210 1.00 39.78 113 ALA A O 1
ATOM 906 N N . ALA A 1 114 ? 20.842 15.587 -21.867 1.00 37.50 114 ALA A N 1
ATOM 907 C CA . ALA A 1 114 ? 21.585 16.090 -23.006 1.00 37.50 114 ALA A CA 1
ATOM 908 C C . ALA A 1 114 ? 23.081 15.874 -22.725 1.00 37.50 114 ALA A C 1
ATOM 910 O O . ALA A 1 114 ? 23.745 16.713 -22.126 1.00 37.50 114 ALA A O 1
ATOM 911 N N . GLY A 1 115 ? 23.595 14.698 -23.100 1.00 41.25 115 GLY A N 1
ATOM 912 C CA . GLY A 1 115 ? 25.031 14.406 -23.069 1.00 41.25 115 GLY A CA 1
ATOM 913 C C . GLY A 1 115 ? 25.451 13.015 -22.591 1.00 41.25 115 GLY A C 1
ATOM 914 O O . GLY A 1 115 ? 26.641 12.718 -22.635 1.00 41.25 115 GLY A O 1
ATOM 915 N N . ALA A 1 116 ? 24.539 12.139 -22.160 1.00 38.38 116 ALA A N 1
ATOM 916 C CA . ALA A 1 116 ? 24.923 10.776 -21.778 1.00 38.38 116 ALA A CA 1
ATOM 917 C C . ALA A 1 116 ? 25.044 9.855 -23.017 1.00 38.38 116 ALA A C 1
ATOM 919 O O . ALA A 1 116 ? 24.176 9.903 -23.895 1.00 38.38 116 ALA A O 1
ATOM 920 N N . PRO A 1 117 ? 26.080 8.994 -23.112 1.00 39.31 117 PRO A N 1
ATOM 921 C CA . PRO A 1 117 ? 26.237 8.071 -24.234 1.00 39.31 117 PRO A CA 1
ATOM 922 C C . PRO A 1 117 ? 25.006 7.161 -24.373 1.00 39.31 117 PRO A C 1
ATOM 924 O O . PRO A 1 117 ? 24.467 6.657 -23.380 1.00 39.31 117 PRO A O 1
ATOM 927 N N . ARG A 1 118 ? 24.552 6.971 -25.624 1.00 44.69 118 ARG A N 1
ATOM 928 C CA . ARG A 1 118 ? 23.433 6.086 -25.994 1.00 44.69 118 ARG A CA 1
ATOM 929 C C . ARG A 1 118 ? 23.735 4.670 -25.493 1.00 44.69 118 ARG A C 1
ATOM 931 O O . ARG A 1 118 ? 24.494 3.945 -26.118 1.00 44.69 118 ARG A O 1
ATOM 938 N N . GLY A 1 119 ? 23.177 4.314 -24.340 1.00 42.12 119 GLY A N 1
ATOM 939 C CA . GLY A 1 119 ? 23.388 3.015 -23.696 1.00 42.12 119 GLY A CA 1
ATOM 940 C C . GLY A 1 119 ? 23.278 3.052 -22.170 1.00 42.12 119 GLY A C 1
ATOM 941 O O . GLY A 1 119 ? 22.788 2.095 -21.586 1.00 42.12 119 GLY A O 1
ATOM 942 N N . MET A 1 120 ? 23.632 4.170 -21.518 1.00 41.91 120 MET A N 1
ATOM 943 C CA . MET A 1 120 ? 23.585 4.280 -20.044 1.00 41.91 120 MET A CA 1
ATOM 944 C C . MET A 1 120 ? 22.466 5.178 -19.494 1.00 41.91 120 MET A C 1
ATOM 946 O O . MET A 1 120 ? 22.061 5.013 -18.345 1.00 41.91 120 MET A O 1
ATOM 950 N N . ALA A 1 121 ? 21.904 6.084 -20.301 1.00 38.56 121 ALA A N 1
ATOM 951 C CA . ALA A 1 121 ? 20.881 7.042 -19.857 1.00 38.56 121 ALA A CA 1
ATOM 952 C C . ALA A 1 121 ? 19.527 6.408 -19.468 1.00 38.56 121 ALA A C 1
ATOM 954 O O . ALA A 1 121 ? 18.713 7.043 -18.810 1.00 38.56 121 ALA A O 1
ATOM 955 N N . ALA A 1 122 ? 19.270 5.154 -19.856 1.00 41.78 122 ALA A N 1
ATOM 956 C CA . ALA A 1 122 ? 18.015 4.463 -19.546 1.00 41.78 122 ALA A CA 1
ATOM 957 C C . ALA A 1 122 ? 18.028 3.737 -18.185 1.00 41.78 122 ALA A C 1
ATOM 959 O O . ALA A 1 122 ? 16.991 3.247 -17.735 1.00 41.78 122 ALA A O 1
ATOM 960 N N . MET A 1 123 ? 19.186 3.655 -17.517 1.00 44.00 123 MET A N 1
ATOM 961 C CA . MET A 1 123 ? 19.375 2.887 -16.285 1.00 44.00 123 MET A CA 1
ATOM 962 C C . MET A 1 123 ? 19.642 3.793 -15.087 1.00 44.00 123 MET A C 1
ATOM 964 O O . MET A 1 123 ? 20.748 3.832 -14.561 1.00 44.00 123 MET A O 1
ATOM 968 N N . ARG A 1 124 ? 18.610 4.495 -14.621 1.00 43.22 124 ARG A N 1
ATOM 969 C CA . ARG A 1 124 ? 18.399 4.836 -13.202 1.00 43.22 124 ARG A CA 1
ATOM 970 C C . ARG A 1 124 ? 17.137 5.673 -13.094 1.00 43.22 124 ARG A C 1
ATOM 972 O O . ARG A 1 124 ? 17.180 6.890 -13.082 1.00 43.22 124 ARG A O 1
ATOM 979 N N . SER A 1 125 ? 16.008 5.011 -12.880 1.00 46.03 125 SER A N 1
ATOM 980 C CA . SER A 1 125 ? 14.988 5.655 -12.061 1.00 46.03 125 SER A CA 1
ATOM 981 C C . SER A 1 125 ? 14.694 4.809 -10.841 1.00 46.03 125 SER A C 1
ATOM 983 O O . SER A 1 125 ? 13.667 4.151 -10.689 1.00 46.03 125 SER A O 1
ATOM 985 N N . LEU A 1 126 ? 15.691 4.811 -9.957 1.00 52.38 126 LEU A N 1
ATOM 986 C CA . LEU A 1 126 ? 15.477 4.567 -8.545 1.00 52.38 126 LEU A CA 1
ATOM 987 C C . LEU A 1 126 ? 14.666 5.762 -8.043 1.00 52.38 126 LEU A C 1
ATOM 989 O O . LEU A 1 126 ? 15.254 6.819 -7.845 1.00 52.38 126 LEU A O 1
ATOM 993 N N . ALA A 1 127 ? 13.342 5.612 -7.920 1.00 57.84 127 ALA A N 1
ATOM 994 C CA . ALA A 1 127 ? 12.459 6.421 -7.068 1.00 57.84 127 ALA A CA 1
ATOM 995 C C . ALA A 1 127 ? 13.100 7.746 -6.597 1.00 57.84 127 ALA A C 1
ATOM 997 O O . ALA A 1 127 ? 13.759 7.793 -5.552 1.00 57.84 127 ALA A O 1
ATOM 998 N N . THR A 1 128 ? 13.022 8.811 -7.395 1.00 65.88 128 THR A N 1
ATOM 999 C CA . THR A 1 128 ? 13.844 10.002 -7.126 1.00 65.88 128 THR A CA 1
ATOM 1000 C C . THR A 1 128 ? 13.235 10.887 -6.040 1.00 65.88 128 THR A C 1
ATOM 1002 O O . THR A 1 128 ? 13.991 11.507 -5.292 1.00 65.88 128 THR A O 1
ATOM 1005 N N . GLY A 1 129 ? 11.910 10.849 -5.860 1.00 79.94 129 GLY A N 1
ATOM 1006 C CA . GLY A 1 129 ? 11.181 11.567 -4.808 1.00 79.94 129 GLY A CA 1
ATOM 1007 C C . GLY A 1 129 ? 10.570 10.676 -3.712 1.00 79.94 129 GLY A C 1
ATOM 1008 O O . GLY A 1 129 ? 10.534 9.446 -3.860 1.00 79.94 129 GLY A O 1
ATOM 1009 N N . PRO A 1 130 ? 10.089 11.288 -2.611 1.00 89.38 130 PRO A N 1
ATOM 1010 C CA . PRO A 1 130 ? 9.323 10.592 -1.575 1.00 89.38 130 PRO A CA 1
ATOM 1011 C C . PRO A 1 130 ? 8.065 9.951 -2.170 1.00 89.38 130 PRO A C 1
ATOM 1013 O O . PRO A 1 130 ? 7.605 10.336 -3.249 1.00 89.38 130 PRO A O 1
ATOM 1016 N N . ALA A 1 131 ? 7.527 8.926 -1.510 1.00 90.94 131 ALA A N 1
ATOM 1017 C CA . ALA A 1 131 ? 6.317 8.288 -2.014 1.00 90.94 131 ALA A CA 1
ATOM 1018 C C . ALA A 1 131 ? 5.095 9.191 -1.822 1.00 90.94 131 ALA A C 1
ATOM 1020 O O . ALA A 1 131 ? 4.858 9.719 -0.737 1.00 90.94 131 ALA A O 1
ATOM 1021 N N . THR A 1 132 ? 4.277 9.308 -2.863 1.00 93.00 132 THR A N 1
ATOM 1022 C CA . THR A 1 132 ? 3.002 10.030 -2.816 1.00 93.00 132 THR A CA 1
ATOM 1023 C C . THR A 1 132 ? 1.845 9.050 -2.935 1.00 93.00 132 THR A C 1
ATOM 1025 O O . THR A 1 132 ? 2.011 7.957 -3.481 1.00 93.00 132 THR A O 1
ATOM 1028 N N . GLU A 1 133 ? 0.670 9.425 -2.427 1.00 94.69 133 GLU A N 1
ATOM 1029 C CA . GLU A 1 133 ? -0.557 8.646 -2.627 1.00 94.69 133 GLU A CA 1
ATOM 1030 C C . GLU A 1 133 ? -0.866 8.557 -4.129 1.00 94.69 133 GLU A C 1
ATOM 1032 O O . GLU A 1 133 ? -0.873 9.566 -4.833 1.00 94.69 133 GLU A O 1
ATOM 1037 N N . ILE A 1 134 ? -1.086 7.338 -4.623 1.00 93.50 134 ILE A N 1
ATOM 1038 C CA . ILE A 1 134 ? -1.428 7.058 -6.026 1.00 93.50 134 ILE A CA 1
ATOM 1039 C C . ILE A 1 134 ? -2.855 6.534 -6.183 1.00 93.50 134 ILE A C 1
ATOM 1041 O O . ILE A 1 134 ? -3.412 6.590 -7.276 1.00 93.50 134 ILE A O 1
ATOM 1045 N N . ALA A 1 135 ? -3.440 5.987 -5.115 1.00 96.06 135 ALA A N 1
ATOM 1046 C CA . ALA A 1 135 ? -4.798 5.471 -5.134 1.00 96.06 135 ALA A CA 1
ATOM 1047 C C . ALA A 1 135 ? -5.373 5.345 -3.721 1.00 96.06 135 ALA A C 1
ATOM 1049 O O . ALA A 1 135 ? -4.648 5.084 -2.759 1.00 96.06 135 ALA A O 1
ATOM 1050 N N . ARG A 1 136 ? -6.700 5.438 -3.634 1.00 97.94 136 ARG A N 1
ATOM 1051 C CA . ARG A 1 136 ? -7.480 5.296 -2.405 1.00 97.94 136 ARG A CA 1
ATOM 1052 C C . ARG A 1 136 ? -8.744 4.499 -2.680 1.00 97.94 136 ARG A C 1
ATOM 1054 O O . ARG A 1 136 ? -9.448 4.757 -3.654 1.00 97.94 136 ARG A O 1
ATOM 1061 N N . PHE A 1 137 ? -9.040 3.532 -1.816 1.00 98.06 137 PHE A N 1
ATOM 1062 C CA . PHE A 1 137 ? -10.161 2.614 -1.991 1.00 98.06 137 PHE A CA 1
ATOM 1063 C C . PHE A 1 137 ? -10.954 2.449 -0.701 1.00 98.06 137 PHE A C 1
ATOM 1065 O O . PHE A 1 137 ? -10.385 2.179 0.356 1.00 98.06 137 PHE A O 1
ATOM 1072 N N . LYS A 1 138 ? -12.283 2.530 -0.797 1.00 97.25 138 LYS A N 1
ATOM 1073 C CA . LYS A 1 138 ? -13.179 2.252 0.331 1.00 97.25 138 LYS A CA 1
ATOM 1074 C C . LYS A 1 138 ? -13.265 0.753 0.605 1.00 97.25 138 LYS A C 1
ATOM 1076 O O . LYS A 1 138 ? -13.410 -0.059 -0.315 1.00 97.25 138 LYS A O 1
ATOM 1081 N N . LEU A 1 139 ? -13.215 0.392 1.880 1.00 96.00 139 LEU A N 1
ATOM 1082 C CA . LEU A 1 139 ? -13.436 -0.975 2.325 1.00 96.00 139 LEU A CA 1
ATOM 1083 C C . LEU A 1 139 ? -14.931 -1.262 2.464 1.00 96.00 139 LEU A C 1
ATOM 1085 O O . LEU A 1 139 ? -15.695 -0.444 2.979 1.00 96.00 139 LEU A O 1
ATOM 1089 N N . LYS A 1 140 ? -15.340 -2.450 2.021 1.00 91.12 140 LYS A N 1
ATOM 1090 C CA . LYS A 1 140 ? -16.665 -2.999 2.299 1.00 91.12 140 LYS A CA 1
ATOM 1091 C C . LYS A 1 140 ? -16.715 -3.373 3.780 1.00 91.12 140 LYS A C 1
ATOM 1093 O O . LYS A 1 140 ? -15.773 -3.982 4.296 1.00 91.12 140 LYS A O 1
ATOM 1098 N N . LYS A 1 141 ? -17.784 -2.959 4.457 1.00 74.31 141 LYS A N 1
ATOM 1099 C CA . LYS A 1 141 ? -18.028 -3.338 5.849 1.00 74.31 141 LYS A CA 1
ATOM 1100 C C . LYS A 1 141 ? -18.551 -4.757 5.942 1.00 74.31 141 LYS A C 1
ATOM 1102 O O . LYS A 1 141 ? -19.313 -5.168 5.044 1.00 74.31 141 LYS A O 1
#

Secondary structure (DSSP, 8-state):
-EEEEEEETTEEEEEEEE---SPPPPPPPSSS-TT--SEEEEEE-TT--EEEEEEES-TT--EEEEE-S-TTSSEEEEE-TT-EEEEEEE----TT--EEEEEEEPPPPPS--TT--TTTTTS--S--S-EEEEEEEEPP-

pLDDT: mean 83.38, std 18.45, range [37.16, 98.25]